Protein AF-A0AAV2BF15-F1 (afdb_monomer)

Secondary structure (DSSP, 8-state):
--GGGEEEEE-TT-HHHHHHHTTTPEEPTTT--EEEEHHHHHHHHHTT---SS-HHHHHHTEEEEE-PPPPPPPPHHHHHHHHHHHHHHHHHHHHHHHTTTSPP-S-----------------------

Organism: NCBI:txid280406

Mean predicted aligned error: 16.59 Å

pLDDT: mean 71.16, std 17.2, range [36.34, 97.69]

Foldseek 3Di:
DDLQQKWWFFDPPCPPVCVLCVVAWDQDPPPRTTTHRPVVVVVCLVVVVDPPDHPVVRRVRIDMDGRDDDDDDDDPVVVVVVVVVVVVVVVVVVCVVCVVVDDDDPPDPDDPPDPDDDDDDDDDDDDPD

Radius of gyration: 32.21 Å; Cα contacts (8 Å, |Δi|>4): 77; chains: 1; bounding box: 53×47×98 Å

Sequence (129 aa):
MGLDDIMLVPSENNSNLKESFKKHFAVDTKTKKEGLSIDNFLKLAKQERFKEGTIHEVLEKCELLFCSAPPPPRNPELEERISKLKAEQANAEYRSMTKSLLPPDKSISSLREDTSFDGPSLIYCSCCG

InterPro domains:
  IPR021013 ATPase, vacuolar ER assembly factor, Vma12 [PTHR31394] (11-107)

Structure (mmCIF, N/CA/C/O backbone):
data_AF-A0AAV2BF15-F1
#
_entry.id   AF-A0AAV2BF15-F1
#
loop_
_atom_site.group_PDB
_atom_site.id
_atom_site.type_symbol
_atom_site.label_atom_id
_atom_site.label_alt_id
_atom_site.label_comp_id
_atom_site.label_asym_id
_atom_site.label_entity_id
_atom_site.label_seq_id
_atom_site.pdbx_PDB_ins_code
_atom_site.Cartn_x
_atom_site.Cartn_y
_atom_site.Cartn_z
_atom_site.occupancy
_atom_site.B_iso_or_equiv
_atom_site.auth_seq_id
_atom_site.auth_comp_id
_atom_site.auth_asym_id
_atom_site.auth_atom_id
_atom_site.pdbx_PDB_model_num
ATOM 1 N N . MET A 1 1 ? -18.343 -1.765 0.150 1.00 53.44 1 MET A N 1
ATOM 2 C CA . MET A 1 1 ? -17.543 -0.978 1.104 1.00 53.44 1 MET A CA 1
ATOM 3 C C . MET A 1 1 ? -17.863 -1.543 2.466 1.00 53.44 1 MET A C 1
ATOM 5 O O . MET A 1 1 ? -18.988 -1.360 2.925 1.00 53.44 1 MET A O 1
ATOM 9 N N . GLY A 1 2 ? -16.974 -2.375 2.998 1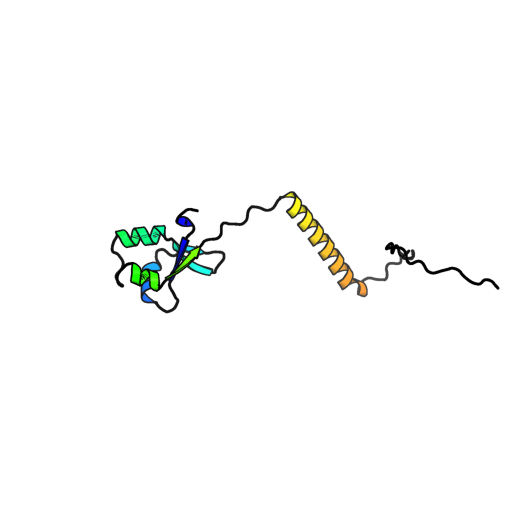.00 63.66 2 GLY A N 1
ATOM 10 C CA . GLY A 1 2 ? -17.124 -2.908 4.348 1.00 63.66 2 GLY A CA 1
ATOM 11 C C . GLY A 1 2 ? -16.475 -1.966 5.365 1.00 63.66 2 GLY A C 1
ATOM 12 O O . GLY A 1 2 ? -15.857 -0.967 4.997 1.00 63.66 2 GLY A O 1
ATOM 13 N N . LEU A 1 3 ? -16.675 -2.235 6.656 1.00 65.50 3 LEU A N 1
ATOM 14 C CA . LEU A 1 3 ? -16.077 -1.449 7.748 1.00 65.50 3 LEU A CA 1
ATOM 15 C C . LEU A 1 3 ? -14.569 -1.718 7.912 1.00 65.50 3 LEU A C 1
ATOM 17 O O . LEU A 1 3 ? -13.873 -0.956 8.583 1.00 65.50 3 LEU A O 1
ATOM 21 N N . ASP A 1 4 ? -14.069 -2.765 7.259 1.00 67.88 4 ASP A N 1
ATOM 22 C CA . ASP A 1 4 ? -12.665 -3.156 7.158 1.00 67.88 4 ASP A CA 1
ATOM 23 C C . ASP A 1 4 ? -11.813 -2.128 6.404 1.00 67.88 4 ASP A C 1
ATOM 25 O O . ASP A 1 4 ? -10.622 -1.992 6.685 1.00 67.88 4 ASP A O 1
ATOM 29 N N . ASP A 1 5 ? -12.437 -1.340 5.529 1.00 70.44 5 ASP A N 1
ATOM 30 C CA . ASP A 1 5 ? -11.770 -0.290 4.762 1.00 70.44 5 ASP A CA 1
ATOM 31 C C . ASP A 1 5 ? -11.534 0.994 5.572 1.00 70.44 5 ASP A C 1
ATOM 33 O O . ASP A 1 5 ? -11.004 1.960 5.031 1.00 70.44 5 ASP A O 1
ATOM 37 N N . ILE A 1 6 ? -11.940 1.067 6.843 1.00 81.50 6 ILE A N 1
ATOM 38 C CA . ILE A 1 6 ? -11.851 2.302 7.628 1.00 81.50 6 ILE A CA 1
ATOM 39 C C . ILE A 1 6 ? -10.880 2.131 8.795 1.00 81.50 6 ILE A C 1
ATOM 41 O O . ILE A 1 6 ? -10.993 1.211 9.611 1.00 81.50 6 ILE A O 1
ATOM 45 N N . MET A 1 7 ? -9.938 3.063 8.903 1.00 80.94 7 MET A N 1
ATOM 46 C CA . MET A 1 7 ? -8.934 3.121 9.958 1.00 80.94 7 MET A CA 1
ATOM 47 C C . MET A 1 7 ? -9.046 4.408 10.768 1.00 80.94 7 MET A C 1
ATOM 49 O O . MET A 1 7 ? -9.256 5.486 10.220 1.00 80.94 7 MET A O 1
ATOM 53 N N . LEU A 1 8 ? -8.828 4.295 12.075 1.00 82.56 8 LEU A N 1
ATOM 54 C CA . LEU A 1 8 ? -8.577 5.413 12.971 1.00 82.56 8 LEU A CA 1
ATOM 55 C C . LEU A 1 8 ? -7.072 5.611 13.127 1.00 82.56 8 LEU A C 1
ATOM 57 O O . LEU A 1 8 ? -6.360 4.688 13.526 1.00 82.56 8 LEU A O 1
ATOM 61 N N . VAL A 1 9 ? -6.599 6.827 12.893 1.00 81.50 9 VAL A N 1
ATOM 62 C CA . VAL A 1 9 ? -5.222 7.235 13.170 1.00 81.50 9 VAL A CA 1
ATOM 63 C C . VAL A 1 9 ? -5.233 8.234 14.324 1.00 81.50 9 VAL A C 1
ATOM 65 O O . VAL A 1 9 ? -5.783 9.324 14.171 1.00 81.50 9 VAL A O 1
ATOM 68 N N . PRO A 1 10 ? -4.648 7.914 15.489 1.00 74.38 10 PRO A N 1
ATOM 69 C CA . PRO A 1 10 ? -4.571 8.877 16.577 1.00 74.38 10 PRO A CA 1
ATOM 70 C C . PRO A 1 10 ? -3.581 9.995 16.251 1.00 74.38 10 PRO A C 1
ATOM 72 O O . PRO A 1 10 ? -2.469 9.747 15.773 1.00 74.38 10 PRO A O 1
ATOM 75 N N . SER A 1 11 ? -3.977 11.227 16.571 1.00 69.00 11 SER A N 1
ATOM 76 C CA . SER A 1 11 ? -3.127 12.408 16.418 1.00 69.00 11 SER A CA 1
ATOM 77 C C . SER A 1 11 ? -1.827 12.281 17.228 1.00 69.00 11 SER A C 1
ATOM 79 O O . SER A 1 11 ? -1.788 11.667 18.300 1.00 69.00 11 SER A O 1
ATOM 81 N N . GLU A 1 12 ? -0.739 12.872 16.725 1.00 63.91 12 GLU A N 1
ATOM 82 C CA . GLU A 1 12 ? 0.611 12.726 17.285 1.00 63.91 12 GLU A CA 1
ATOM 83 C C . GLU A 1 12 ? 0.760 13.228 18.726 1.00 63.91 12 GLU A C 1
ATOM 85 O O . GLU A 1 12 ? 1.652 12.772 19.439 1.00 63.91 12 GLU A O 1
ATOM 90 N N . ASN A 1 13 ? -0.171 14.064 19.184 1.00 56.81 13 ASN A N 1
ATOM 91 C CA . ASN A 1 13 ? -0.111 14.738 20.478 1.00 56.81 13 ASN A CA 1
ATOM 92 C C . ASN A 1 13 ? -0.664 13.918 21.663 1.00 56.81 13 ASN A C 1
ATOM 94 O O . ASN A 1 13 ? -0.575 14.374 22.799 1.00 56.81 13 ASN A O 1
ATOM 98 N N . ASN A 1 14 ? -1.212 12.714 21.442 1.00 59.91 14 ASN A N 1
ATOM 99 C CA . ASN A 1 14 ? -1.795 11.877 22.504 1.00 59.91 14 ASN A CA 1
ATOM 100 C C . ASN A 1 14 ? -0.989 10.580 22.710 1.00 59.91 14 ASN A C 1
ATOM 102 O O . ASN A 1 14 ? -1.363 9.502 22.241 1.00 59.91 14 ASN A O 1
ATOM 106 N N . SER A 1 15 ? 0.138 10.684 23.419 1.00 58.19 15 SER A N 1
ATOM 107 C CA . SER A 1 15 ? 1.065 9.572 23.702 1.00 58.19 15 SER A CA 1
ATOM 108 C C . SER A 1 15 ? 0.414 8.386 24.431 1.00 58.19 15 SER A C 1
ATOM 110 O O . SER A 1 15 ? 0.747 7.235 24.154 1.00 58.19 15 SER A O 1
ATOM 112 N N . ASN A 1 16 ? -0.561 8.651 25.298 1.00 60.56 16 ASN A N 1
ATOM 113 C CA . ASN A 1 16 ? -1.196 7.654 26.164 1.00 60.56 16 ASN A CA 1
ATOM 114 C C . ASN A 1 16 ? -2.225 6.768 25.414 1.00 60.56 16 ASN A C 1
ATOM 116 O O . ASN A 1 16 ? -2.242 5.539 25.553 1.00 60.56 16 ASN A O 1
ATOM 120 N N . LEU A 1 17 ? -2.993 7.360 24.486 1.00 61.41 17 LEU A N 1
ATOM 121 C CA . LEU A 1 17 ? -3.830 6.620 23.527 1.00 61.41 17 LEU A CA 1
ATOM 122 C C . LEU A 1 17 ? -2.974 5.740 22.613 1.00 61.41 17 LEU A C 1
ATOM 124 O 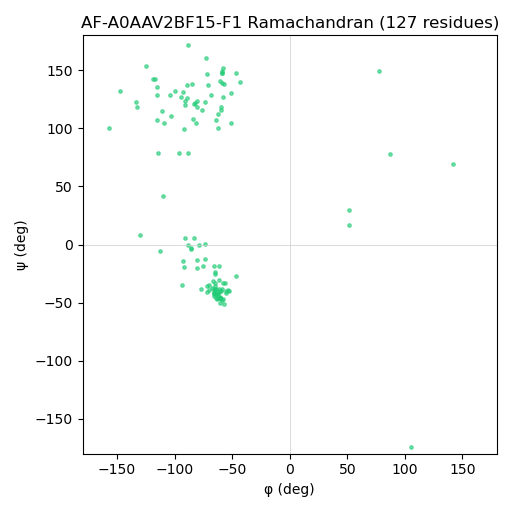O . LEU A 1 17 ? -3.270 4.555 22.453 1.00 61.41 17 LEU A O 1
ATOM 128 N N . LYS A 1 18 ? -1.872 6.276 22.064 1.00 62.09 18 LYS A N 1
ATOM 129 C CA . LYS A 1 18 ? -0.942 5.491 21.234 1.00 62.09 18 LYS A CA 1
ATOM 130 C C . LYS A 1 18 ? -0.433 4.254 21.975 1.00 62.09 18 LYS A C 1
ATOM 132 O O . LYS A 1 18 ? -0.400 3.174 21.395 1.00 62.09 18 LYS A O 1
ATOM 137 N N . GLU A 1 19 ? -0.093 4.372 23.256 1.00 63.00 19 GLU A N 1
ATOM 138 C CA . GLU A 1 19 ? 0.348 3.236 24.076 1.00 63.00 19 GLU A CA 1
ATOM 139 C C . GLU A 1 19 ? -0.735 2.181 24.303 1.00 63.00 19 GLU A C 1
ATOM 141 O O . GLU A 1 19 ? -0.447 0.984 24.228 1.00 63.00 19 GLU A O 1
ATOM 146 N N . SER A 1 20 ? -1.981 2.605 24.506 1.00 57.59 20 SER A N 1
ATOM 147 C CA . SER A 1 20 ? -3.118 1.688 24.647 1.00 57.59 20 SER A CA 1
ATOM 148 C C . SER A 1 20 ? -3.414 0.927 23.349 1.00 57.59 20 SER A C 1
ATOM 150 O O . SER A 1 20 ? -3.818 -0.237 23.384 1.00 57.59 20 SER A O 1
ATOM 152 N N . PHE A 1 21 ? -3.146 1.549 22.200 1.00 63.81 21 PHE A N 1
ATOM 153 C CA . PHE A 1 21 ? -3.375 0.967 20.879 1.00 63.81 21 PHE A CA 1
ATOM 154 C C . PHE A 1 21 ? -2.172 0.225 20.279 1.00 63.81 21 PHE A C 1
ATOM 156 O O . PHE A 1 21 ? -2.374 -0.563 19.355 1.00 63.81 21 PHE A O 1
ATOM 163 N N . LYS A 1 22 ? -0.949 0.381 20.822 1.00 61.47 22 LYS A N 1
ATOM 164 C CA . LYS A 1 22 ? 0.302 -0.269 20.347 1.00 61.47 22 LYS A CA 1
ATOM 165 C C . LYS A 1 22 ? 0.173 -1.770 20.069 1.00 61.47 22 LYS A C 1
ATOM 167 O O . LYS A 1 22 ? 0.898 -2.299 19.238 1.00 61.47 22 LYS A O 1
ATOM 172 N N . LYS A 1 23 ? -0.745 -2.466 20.745 1.00 61.66 23 LYS A N 1
ATOM 173 C CA . LYS A 1 23 ? -0.957 -3.915 20.591 1.00 61.66 23 LYS A CA 1
ATOM 174 C C . LYS A 1 23 ? -1.805 -4.311 19.373 1.00 61.66 23 LYS A C 1
ATOM 176 O O . LYS A 1 23 ? -1.831 -5.491 19.040 1.00 61.66 23 LYS A O 1
ATOM 181 N N . HIS A 1 24 ? -2.499 -3.368 18.732 1.00 57.03 24 HIS A N 1
ATOM 182 C CA . HIS A 1 24 ? -3.474 -3.641 17.665 1.00 57.03 24 HIS A CA 1
ATOM 183 C C . HIS A 1 24 ? -3.279 -2.798 16.396 1.00 57.03 24 HIS A C 1
ATOM 185 O O . HIS A 1 24 ? -4.128 -2.845 15.505 1.00 57.03 24 HIS A O 1
ATOM 191 N N . PHE A 1 25 ? -2.183 -2.043 16.298 1.00 60.97 25 PHE A N 1
ATOM 192 C CA . PHE A 1 25 ? -1.873 -1.276 15.098 1.00 60.97 25 PHE A CA 1
ATOM 193 C C . PHE A 1 25 ? -1.518 -2.186 13.925 1.00 60.97 25 PHE A C 1
ATOM 195 O O . PHE A 1 25 ? -0.645 -3.048 14.032 1.00 60.97 25 PHE A O 1
ATOM 202 N N . ALA A 1 26 ? -2.179 -1.952 12.795 1.00 56.22 26 ALA A N 1
ATOM 203 C CA . ALA A 1 26 ? -1.727 -2.429 11.501 1.00 56.22 26 ALA A CA 1
ATOM 204 C C . ALA A 1 26 ? -1.026 -1.260 10.798 1.00 56.22 26 ALA A C 1
ATOM 206 O O . ALA A 1 26 ? -1.526 -0.134 10.784 1.00 56.22 26 ALA A O 1
ATOM 207 N N . VAL A 1 27 ? 0.164 -1.516 10.259 1.00 55.34 27 VAL A N 1
ATOM 208 C CA . VAL A 1 27 ? 0.899 -0.520 9.477 1.00 55.34 27 VAL A CA 1
ATOM 209 C C . VAL A 1 27 ? 0.353 -0.542 8.064 1.00 55.34 27 VAL A C 1
ATOM 211 O O . VAL A 1 27 ? 0.399 -1.572 7.390 1.00 55.34 27 VAL A O 1
ATOM 214 N N . ASP A 1 28 ? -0.132 0.604 7.609 1.00 54.50 28 ASP A N 1
ATOM 215 C CA . ASP A 1 28 ? -0.637 0.724 6.258 1.00 54.50 28 ASP A CA 1
ATOM 216 C C . ASP A 1 28 ? 0.519 0.981 5.282 1.00 54.50 28 ASP A C 1
ATOM 218 O O . ASP A 1 28 ? 1.285 1.946 5.398 1.00 54.50 28 ASP A O 1
ATOM 222 N N . THR A 1 29 ? 0.668 0.080 4.313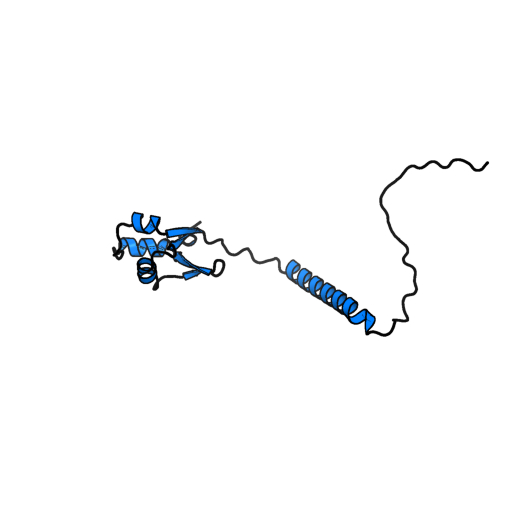 1.00 52.75 29 THR A N 1
ATOM 223 C CA . THR A 1 29 ? 1.826 0.037 3.401 1.00 52.75 29 THR A CA 1
ATOM 224 C C . THR A 1 29 ? 1.908 1.249 2.469 1.00 52.75 29 THR A C 1
ATOM 226 O O . THR A 1 29 ? 2.981 1.544 1.942 1.00 52.75 29 THR A O 1
ATOM 229 N N . LYS A 1 30 ? 0.798 1.980 2.288 1.00 55.84 30 LYS A N 1
ATOM 230 C CA . LYS A 1 30 ? 0.706 3.139 1.388 1.00 55.84 30 LYS A CA 1
ATOM 231 C C . LYS A 1 30 ? 0.967 4.482 2.07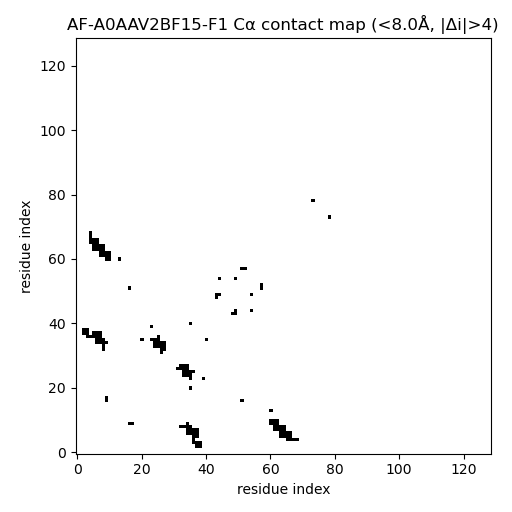6 1.00 55.84 30 LYS A C 1
ATOM 233 O O . LYS A 1 30 ? 1.533 5.369 1.446 1.00 55.84 30 LYS A O 1
ATOM 238 N N . THR A 1 31 ? 0.572 4.653 3.341 1.00 55.16 31 THR A N 1
ATOM 239 C CA . THR A 1 31 ? 0.605 5.965 4.023 1.00 55.16 31 THR A CA 1
ATOM 240 C C . THR A 1 31 ? 1.622 6.066 5.161 1.00 55.16 31 THR A C 1
ATOM 242 O O . THR A 1 31 ? 1.806 7.163 5.682 1.00 55.16 31 THR A O 1
ATOM 245 N N . LYS A 1 32 ? 2.318 4.977 5.539 1.00 58.56 32 LYS A N 1
ATOM 246 C CA . LYS A 1 32 ? 3.240 4.932 6.702 1.00 58.56 32 LYS A CA 1
ATOM 247 C C . LYS A 1 32 ? 2.613 5.453 8.009 1.00 58.56 32 LYS A C 1
ATOM 249 O O . LYS A 1 32 ? 3.335 5.773 8.949 1.00 58.56 32 LYS A O 1
ATOM 254 N N . LYS A 1 33 ? 1.285 5.557 8.081 1.00 60.97 33 LYS A N 1
ATOM 255 C CA . LYS A 1 33 ? 0.568 5.924 9.298 1.00 60.97 33 LYS A CA 1
ATOM 256 C C . LYS A 1 33 ? 0.187 4.636 10.018 1.00 60.97 33 LYS A C 1
ATOM 258 O O . LYS A 1 33 ? -0.330 3.701 9.408 1.00 60.97 33 LYS A O 1
ATOM 263 N N . GLU A 1 34 ? 0.474 4.582 11.311 1.00 66.44 34 GLU A N 1
ATOM 264 C CA . GLU A 1 34 ? -0.013 3.514 12.178 1.00 66.44 34 GLU A CA 1
ATOM 265 C C . GLU A 1 34 ? -1.497 3.801 12.457 1.00 66.44 34 GLU A C 1
ATOM 267 O O . GLU A 1 34 ? -1.827 4.843 13.029 1.00 66.44 34 GLU A O 1
ATOM 272 N N . GLY A 1 35 ? -2.392 2.915 12.000 1.00 70.62 35 GLY A N 1
ATOM 273 C CA . GLY A 1 35 ? -3.843 3.014 12.202 1.00 70.62 35 GLY A CA 1
ATOM 274 C C . GLY A 1 35 ? -4.473 1.771 12.853 1.00 70.62 35 GLY A C 1
ATOM 275 O O . GLY A 1 35 ? -3.963 0.653 12.746 1.00 70.62 35 GLY A O 1
ATOM 276 N N . LEU A 1 36 ? -5.600 1.960 13.539 1.00 77.88 36 LEU A N 1
ATOM 277 C CA . LEU A 1 36 ? -6.445 0.892 14.079 1.00 77.88 36 LEU A CA 1
ATOM 278 C C . LEU A 1 36 ? -7.696 0.738 13.205 1.00 77.88 36 LEU A C 1
ATOM 280 O O . LEU A 1 36 ? -8.411 1.710 12.990 1.00 77.88 36 LEU A O 1
ATOM 284 N N . SER A 1 37 ? -8.014 -0.475 12.748 1.00 81.75 37 SER A N 1
ATOM 285 C CA . SER A 1 37 ? -9.277 -0.734 12.032 1.00 81.75 37 SER A CA 1
ATOM 286 C C . SER A 1 37 ? -10.504 -0.429 12.907 1.00 81.75 37 SER A C 1
ATOM 288 O O . SER A 1 37 ? -10.517 -0.771 14.097 1.00 81.75 37 SER A O 1
ATOM 290 N N . ILE A 1 38 ? -11.553 0.157 12.311 1.00 83.94 38 ILE A N 1
ATOM 291 C CA . ILE A 1 38 ? -12.826 0.447 12.993 1.00 83.94 38 ILE A CA 1
ATOM 292 C C . ILE A 1 38 ? -13.401 -0.798 13.677 1.00 83.94 38 ILE A C 1
ATOM 294 O O . ILE A 1 38 ? -13.877 -0.709 14.808 1.00 83.94 38 ILE A O 1
ATOM 298 N N . ASP A 1 39 ? -13.317 -1.974 13.059 1.00 83.00 39 ASP A N 1
ATOM 299 C CA . ASP A 1 39 ? -13.869 -3.198 13.649 1.00 83.00 39 ASP A CA 1
ATOM 300 C C . ASP A 1 39 ? -13.167 -3.583 14.954 1.00 83.00 39 ASP A C 1
ATOM 302 O O . ASP A 1 39 ? -13.800 -4.018 15.923 1.00 83.00 39 ASP A O 1
ATOM 306 N N . ASN A 1 40 ? -11.848 -3.394 15.006 1.00 80.94 40 ASN A N 1
ATOM 307 C CA . ASN A 1 40 ? -11.071 -3.630 16.217 1.00 80.94 40 ASN A CA 1
ATOM 308 C C . ASN A 1 40 ? -11.382 -2.570 17.276 1.00 80.94 40 ASN A C 1
ATOM 310 O O . ASN A 1 40 ? -11.537 -2.910 18.449 1.00 80.94 40 ASN A O 1
ATOM 314 N N . PHE A 1 41 ? -11.556 -1.313 16.865 1.00 82.94 41 PHE A N 1
ATOM 315 C CA . PHE A 1 41 ? -11.993 -0.242 17.756 1.00 82.94 41 PHE A CA 1
ATOM 316 C C . PHE A 1 41 ? -13.355 -0.546 18.398 1.00 82.94 41 PHE A C 1
ATOM 318 O O . PHE A 1 41 ? -13.491 -0.479 19.619 1.00 82.94 41 PHE A O 1
ATOM 325 N N . LEU A 1 42 ? -14.347 -0.972 17.611 1.00 84.38 42 LEU A N 1
ATOM 326 C CA . LEU A 1 42 ? -15.682 -1.315 18.108 1.00 84.38 42 LEU A CA 1
ATOM 327 C C . LEU A 1 42 ? -15.664 -2.527 19.051 1.00 84.38 42 LEU A C 1
ATOM 329 O O . LEU A 1 42 ? -16.409 -2.556 20.033 1.00 84.38 42 LEU A O 1
ATOM 333 N N . LYS A 1 43 ? -14.804 -3.522 18.799 1.00 83.94 43 LYS A N 1
ATOM 3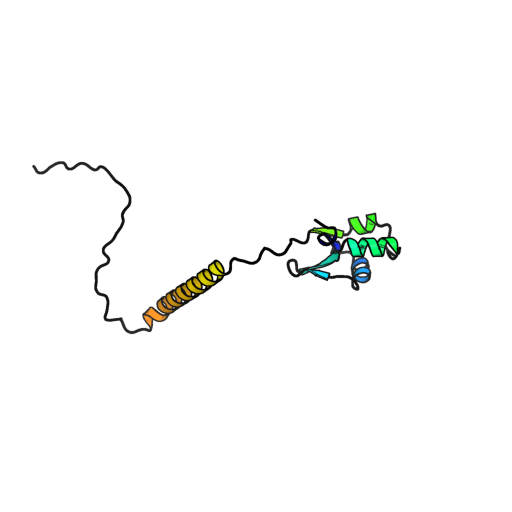34 C CA . LYS A 1 43 ? -14.602 -4.653 19.723 1.00 83.94 43 LYS A CA 1
ATOM 335 C C . LYS A 1 43 ? -14.030 -4.191 21.063 1.00 83.94 43 LYS A C 1
ATOM 337 O O . LYS A 1 43 ? -14.507 -4.640 22.101 1.00 83.94 43 LYS A O 1
ATOM 342 N N . LEU A 1 44 ? -13.056 -3.280 21.048 1.00 79.69 44 LEU A N 1
ATOM 343 C CA . LEU A 1 44 ? -12.471 -2.710 22.265 1.00 79.69 44 LEU A CA 1
ATOM 344 C C . LEU A 1 44 ? -13.469 -1.826 23.026 1.00 79.69 44 LEU A C 1
ATOM 346 O O . LEU A 1 44 ? -13.519 -1.891 24.254 1.00 79.69 44 LEU A O 1
ATOM 350 N N . ALA A 1 45 ? -14.308 -1.076 22.306 1.00 81.12 45 ALA A N 1
ATOM 351 C CA . ALA A 1 45 ? -15.372 -0.251 22.881 1.00 81.12 45 ALA A CA 1
ATOM 352 C C . ALA A 1 45 ? -16.388 -1.082 23.660 1.00 81.12 45 ALA A C 1
ATOM 354 O O . ALA A 1 45 ? -16.726 -0.748 24.791 1.00 81.12 45 ALA A O 1
ATOM 355 N N . LYS A 1 46 ? -16.813 -2.213 23.089 1.00 80.75 46 LYS A N 1
ATOM 356 C CA . LYS A 1 46 ? -17.724 -3.157 23.752 1.00 80.75 46 LYS A CA 1
ATOM 357 C C . LYS A 1 46 ? -17.121 -3.813 24.995 1.00 80.75 46 LYS A C 1
ATOM 359 O O . LYS A 1 46 ? -17.863 -4.285 25.844 1.00 80.75 46 LYS A O 1
ATOM 364 N N . GLN A 1 47 ? -15.795 -3.880 25.081 1.00 79.44 47 GLN A N 1
ATOM 365 C CA . GLN A 1 47 ? -15.073 -4.459 26.214 1.00 79.44 47 GLN A CA 1
ATOM 366 C C . GLN A 1 47 ? -14.722 -3.422 27.298 1.00 79.44 47 GLN A C 1
ATOM 368 O O . GLN A 1 47 ? -13.984 -3.764 28.219 1.00 79.44 47 GLN A O 1
ATOM 373 N N . GLU A 1 48 ? -15.187 -2.169 27.171 1.00 66.56 48 GLU A N 1
ATOM 374 C CA . GLU A 1 48 ? -14.944 -1.060 28.114 1.00 66.56 48 GLU A CA 1
ATOM 375 C C . GLU A 1 48 ? -13.459 -0.835 28.457 1.00 66.56 48 GLU A C 1
ATOM 377 O O . GLU A 1 48 ? -13.101 -0.368 29.535 1.00 66.56 48 GLU A O 1
ATOM 382 N N . ARG A 1 49 ? -12.540 -1.155 27.536 1.00 64.25 49 ARG A N 1
ATOM 383 C CA . ARG A 1 49 ? -11.094 -1.046 27.816 1.00 64.25 49 ARG A CA 1
ATOM 384 C C . ARG A 1 4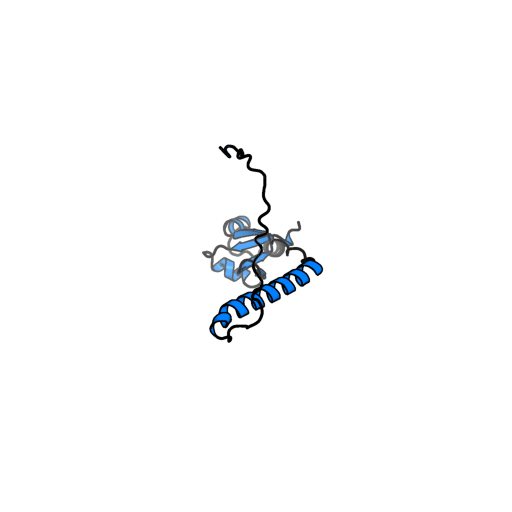9 ? -10.531 0.361 27.633 1.00 64.25 49 ARG A C 1
ATOM 386 O O . ARG A 1 49 ? -9.318 0.545 27.745 1.00 64.25 49 ARG A O 1
ATOM 393 N N . PHE A 1 50 ? -11.380 1.346 27.357 1.00 66.06 50 PHE A N 1
ATOM 394 C CA . PHE A 1 50 ? -10.962 2.734 27.232 1.00 66.06 50 PHE A CA 1
ATOM 395 C C . PHE A 1 50 ? -10.832 3.361 28.615 1.00 66.06 50 PHE A C 1
ATOM 397 O O . PHE A 1 50 ? -11.814 3.670 29.277 1.00 66.06 50 PHE A O 1
ATOM 404 N N . LYS A 1 51 ? -9.583 3.535 29.053 1.00 64.94 51 LYS A N 1
ATOM 405 C CA . LYS A 1 51 ? -9.260 4.230 30.304 1.00 64.94 51 LYS A CA 1
ATOM 406 C C . LYS A 1 51 ? -9.410 5.752 30.197 1.00 64.94 51 LYS A C 1
ATOM 408 O O . LYS A 1 51 ? -9.488 6.413 31.223 1.00 64.94 51 LYS A O 1
ATOM 413 N N . GLU A 1 52 ? -9.421 6.299 28.979 1.00 63.47 52 GLU A N 1
ATOM 414 C CA . GLU A 1 52 ? -9.267 7.739 28.710 1.00 63.47 52 GLU A CA 1
ATOM 415 C C . GLU A 1 52 ? -10.539 8.436 28.209 1.00 63.47 52 GLU A C 1
ATOM 417 O O . GLU A 1 52 ? -10.477 9.280 27.317 1.00 63.47 52 GLU A O 1
ATOM 422 N N . GLY A 1 53 ? -11.686 8.107 28.801 1.00 68.81 53 GLY A N 1
ATOM 423 C CA . GLY A 1 53 ? -12.937 8.823 28.552 1.00 68.81 53 GLY A CA 1
ATOM 424 C C . GLY A 1 53 ? -13.924 8.064 27.675 1.00 68.81 53 GLY A C 1
ATOM 425 O O . GLY A 1 53 ? -13.756 6.883 27.356 1.00 68.81 53 GLY A O 1
ATOM 426 N N . THR A 1 54 ? -15.019 8.738 27.343 1.00 78.94 54 THR A N 1
ATOM 427 C CA . THR A 1 54 ? -16.105 8.150 26.556 1.00 78.94 54 THR A CA 1
ATOM 428 C C . THR A 1 54 ? -15.710 7.969 25.083 1.00 78.94 54 THR A C 1
ATOM 430 O O . THR A 1 54 ? -14.779 8.593 24.579 1.00 78.94 54 THR A O 1
ATOM 433 N N . ILE A 1 55 ? -16.426 7.104 24.351 1.00 81.69 55 ILE A N 1
ATOM 434 C CA . ILE A 1 55 ? -16.086 6.735 22.960 1.00 81.69 55 ILE A CA 1
ATOM 435 C C . ILE A 1 55 ? -15.930 7.965 22.051 1.00 81.69 55 ILE A C 1
ATOM 437 O O . ILE A 1 55 ? -15.039 7.993 21.204 1.00 81.69 55 ILE A O 1
ATOM 441 N N . HIS A 1 56 ? -16.777 8.982 22.219 1.00 82.38 56 HIS A N 1
ATOM 442 C CA . HIS A 1 56 ? -16.748 10.166 21.362 1.00 82.38 56 HIS A CA 1
ATOM 443 C C . HIS A 1 56 ? -15.507 11.040 21.600 1.00 82.38 56 HIS A C 1
ATOM 445 O O . HIS A 1 56 ? -14.951 11.547 20.632 1.00 82.38 56 HIS A O 1
ATOM 451 N N . GLU A 1 57 ? -15.011 11.139 22.837 1.00 81.81 57 GLU A N 1
ATOM 452 C CA . GLU A 1 57 ? -13.764 11.855 23.158 1.00 81.81 57 GLU A CA 1
ATOM 453 C C . GLU A 1 57 ? -12.542 11.188 22.512 1.00 81.81 57 GLU A C 1
ATOM 455 O O . GLU A 1 57 ? -11.579 11.849 22.123 1.00 81.81 57 GLU A O 1
ATOM 460 N N . VAL A 1 58 ? -12.572 9.858 22.388 1.00 80.69 58 VAL A N 1
ATOM 461 C CA . VAL A 1 58 ? -11.521 9.103 21.697 1.00 80.69 58 VAL A CA 1
ATOM 462 C C . VAL A 1 58 ? -11.593 9.335 20.188 1.00 80.69 58 VAL A C 1
ATOM 464 O O . VAL A 1 58 ? -10.556 9.515 19.551 1.00 80.69 58 VAL A O 1
ATOM 467 N N . LEU A 1 59 ? -12.803 9.365 19.621 1.00 83.31 59 LEU A N 1
ATOM 468 C CA . LEU A 1 59 ? -13.016 9.628 18.196 1.00 83.31 59 LEU A CA 1
ATOM 469 C C . LEU A 1 59 ? -12.610 11.047 17.796 1.00 83.31 59 LEU A C 1
ATOM 471 O O . LEU A 1 59 ? -12.013 11.213 16.742 1.00 83.31 59 LEU A O 1
ATOM 475 N N . GLU A 1 60 ? -12.863 12.048 18.638 1.00 83.25 60 GLU A N 1
ATOM 476 C CA . GLU A 1 60 ? -12.460 13.438 18.382 1.00 83.25 60 GLU A CA 1
ATOM 477 C C . GLU A 1 60 ? -10.934 13.594 18.256 1.00 83.25 60 GLU A C 1
ATOM 479 O O . GLU A 1 60 ? -10.436 14.425 17.499 1.00 83.25 60 GLU A O 1
ATOM 484 N N . LYS A 1 61 ? -10.173 12.750 18.961 1.00 82.38 61 LYS A N 1
ATOM 485 C CA . LYS A 1 61 ? -8.701 12.748 18.947 1.00 82.38 61 LYS A CA 1
ATOM 486 C C . LYS A 1 61 ? -8.098 11.915 17.806 1.00 82.38 61 LYS A C 1
ATOM 488 O O . LYS A 1 61 ? -6.867 11.860 17.684 1.00 82.38 61 LYS A O 1
ATOM 493 N N . CYS A 1 62 ? -8.929 11.246 17.006 1.00 81.44 62 CYS A N 1
ATOM 494 C CA . CYS A 1 62 ? -8.508 10.359 15.926 1.00 81.44 62 CYS A CA 1
ATOM 495 C C . CYS A 1 62 ? -8.977 10.871 14.557 1.00 81.44 62 CYS A C 1
ATOM 497 O O . CYS A 1 62 ? -10.095 11.344 14.394 1.00 81.44 62 CYS A O 1
ATOM 499 N N . GLU A 1 63 ? -8.136 10.706 13.541 1.00 84.94 63 GLU A N 1
ATOM 500 C CA . GLU A 1 63 ? -8.498 10.927 12.142 1.00 84.94 63 GLU A CA 1
ATOM 501 C C . GLU A 1 63 ? -9.042 9.635 11.526 1.00 84.94 63 GLU A C 1
ATOM 503 O O . GLU A 1 63 ? -8.469 8.561 11.715 1.00 84.94 63 GLU A O 1
ATOM 508 N N . LEU A 1 64 ? -10.125 9.739 10.752 1.00 82.69 64 LEU A N 1
ATOM 509 C CA . LEU A 1 64 ? -10.672 8.625 9.980 1.00 82.69 64 LEU A CA 1
ATOM 510 C C . LEU A 1 64 ? -10.054 8.604 8.582 1.00 82.69 64 LEU A C 1
ATOM 512 O O . LEU A 1 64 ? -10.209 9.550 7.810 1.00 82.69 64 LEU A O 1
ATOM 516 N N . LEU A 1 65 ? -9.379 7.508 8.250 1.00 80.56 65 LEU A N 1
ATOM 517 C CA . LEU A 1 65 ? -8.804 7.261 6.934 1.00 80.56 65 LEU A CA 1
ATOM 518 C C . LEU A 1 65 ? -9.487 6.068 6.280 1.00 80.56 65 LEU A C 1
ATOM 520 O O . LEU A 1 65 ? -9.674 5.026 6.904 1.00 80.56 65 LEU A O 1
ATOM 524 N N . PHE A 1 66 ? -9.809 6.213 5.000 1.00 79.69 66 PHE A N 1
ATOM 525 C CA . PHE A 1 66 ? -10.277 5.106 4.178 1.00 79.69 66 PHE A CA 1
ATOM 526 C C . PHE A 1 66 ? -9.087 4.431 3.490 1.00 79.69 66 PHE A C 1
ATOM 528 O O . PHE A 1 66 ? -8.334 5.074 2.753 1.00 79.69 66 PHE A O 1
ATOM 535 N N . CYS A 1 67 ? -8.935 3.127 3.705 1.00 71.69 67 CYS A N 1
ATOM 536 C CA . CYS A 1 67 ? -8.048 2.260 2.951 1.00 71.69 67 CYS A CA 1
ATOM 537 C C . CYS A 1 67 ? -8.505 2.242 1.494 1.00 71.69 67 CYS A C 1
ATOM 539 O O . CYS A 1 67 ? -9.560 1.718 1.144 1.00 71.69 67 CYS A O 1
ATOM 541 N N . SER A 1 68 ? -7.694 2.816 0.611 1.00 69.50 68 SER A N 1
ATOM 542 C CA . SER A 1 68 ? -7.924 2.661 -0.819 1.00 69.50 68 SER A CA 1
ATOM 543 C C . SER A 1 68 ? -7.537 1.240 -1.225 1.00 69.50 68 SER A C 1
ATOM 545 O O . SER A 1 68 ? -6.379 0.838 -1.036 1.00 69.50 68 SER A O 1
ATOM 547 N N . ALA A 1 69 ? -8.489 0.505 -1.808 1.00 72.38 69 ALA A N 1
ATOM 548 C CA . ALA A 1 69 ? -8.263 -0.820 -2.375 1.00 72.38 69 ALA A CA 1
ATOM 549 C C . ALA A 1 69 ? -6.991 -0.846 -3.252 1.00 72.38 69 ALA A C 1
ATOM 551 O O . ALA A 1 69 ? -6.610 0.172 -3.850 1.00 72.38 69 ALA A O 1
ATOM 552 N N . PRO A 1 70 ? -6.260 -1.975 -3.317 1.00 75.19 70 PRO A N 1
ATOM 553 C CA . PRO A 1 70 ? -5.159 -2.092 -4.260 1.00 75.19 70 PRO A CA 1
ATOM 554 C C . PRO A 1 70 ? -5.685 -1.844 -5.683 1.00 75.19 70 PRO A C 1
ATOM 556 O O . PRO A 1 70 ? -6.779 -2.309 -6.017 1.00 75.19 70 PRO A O 1
ATOM 559 N N . PRO A 1 71 ? -4.945 -1.093 -6.517 1.00 78.75 71 PRO A N 1
ATOM 560 C CA . PRO A 1 71 ? -5.320 -0.955 -7.913 1.00 78.75 71 PRO A CA 1
ATOM 561 C C . PRO A 1 71 ? -5.363 -2.347 -8.564 1.00 78.75 71 PRO A C 1
ATOM 563 O O . PRO A 1 71 ? -4.608 -3.236 -8.153 1.00 78.75 71 PRO A O 1
ATOM 566 N N . PRO A 1 72 ? -6.236 -2.555 -9.563 1.00 84.88 72 PRO A N 1
ATOM 567 C CA . PRO A 1 72 ? -6.317 -3.836 -10.248 1.00 84.88 72 PRO A CA 1
ATOM 568 C C . PRO A 1 72 ? -4.963 -4.206 -10.875 1.00 84.88 72 PRO A C 1
ATOM 570 O O . PRO A 1 72 ? -4.185 -3.313 -11.236 1.00 84.88 72 PRO A O 1
ATOM 573 N N . PRO A 1 73 ? -4.673 -5.511 -11.031 1.00 86.81 73 PRO A N 1
ATOM 574 C CA . PRO A 1 73 ? -3.463 -5.950 -11.709 1.00 86.81 73 PRO A CA 1
ATOM 575 C C . PRO A 1 73 ? -3.444 -5.411 -13.144 1.00 86.81 73 PRO A C 1
ATOM 577 O O . PRO A 1 73 ? -4.466 -5.371 -13.832 1.00 86.81 73 PRO A O 1
ATOM 580 N N . ARG A 1 74 ? -2.268 -4.969 -13.591 1.00 84.06 74 ARG A N 1
ATOM 581 C CA . ARG A 1 74 ? -2.078 -4.415 -14.934 1.00 84.06 74 ARG A CA 1
ATOM 582 C C . ARG A 1 74 ? -2.159 -5.526 -15.984 1.00 84.06 74 ARG A C 1
ATOM 584 O O . ARG A 1 74 ? -1.762 -6.655 -15.714 1.00 84.06 74 ARG A O 1
ATOM 591 N N . ASN A 1 75 ? -2.677 -5.210 -17.174 1.00 93.81 75 ASN A N 1
ATOM 592 C CA . ASN A 1 75 ? -2.774 -6.176 -18.273 1.00 93.81 75 ASN A CA 1
ATOM 593 C C . ASN A 1 75 ? -1.369 -6.730 -18.619 1.00 93.81 75 ASN A C 1
ATOM 595 O O . ASN A 1 75 ? -0.479 -5.913 -18.884 1.00 93.81 75 ASN A O 1
ATOM 599 N N . PRO A 1 76 ? -1.167 -8.066 -18.645 1.00 92.44 76 PRO A N 1
ATOM 600 C CA . PRO A 1 76 ? 0.136 -8.680 -18.916 1.00 92.44 76 PRO A CA 1
ATOM 601 C C . PRO A 1 76 ? 0.761 -8.229 -20.242 1.00 92.44 76 PRO A C 1
ATOM 603 O O . PRO A 1 76 ? 1.947 -7.916 -20.279 1.00 92.44 76 PRO A O 1
ATOM 606 N N . GLU A 1 77 ? -0.038 -8.087 -21.303 1.00 92.62 77 GLU A N 1
ATOM 607 C CA . GLU A 1 77 ? 0.446 -7.643 -22.618 1.00 92.62 77 GLU A CA 1
ATOM 608 C C . GLU A 1 77 ? 1.053 -6.228 -22.554 1.00 92.62 77 GLU A C 1
ATOM 610 O O . GLU A 1 77 ? 2.073 -5.921 -23.177 1.00 92.62 77 GLU A O 1
ATOM 615 N N . LEU A 1 78 ? 0.444 -5.345 -21.757 1.00 92.25 78 LEU A N 1
ATOM 616 C CA . LEU A 1 78 ? 0.917 -3.972 -21.606 1.00 92.25 78 LEU A CA 1
ATOM 617 C C . LEU A 1 78 ? 2.216 -3.904 -20.799 1.00 92.25 78 LEU A C 1
ATOM 619 O O . LEU A 1 78 ? 3.073 -3.079 -21.111 1.00 92.25 78 LEU A O 1
ATOM 623 N N . GLU A 1 79 ? 2.387 -4.762 -19.793 1.00 93.31 79 GLU A N 1
ATOM 624 C CA . GLU A 1 79 ? 3.635 -4.843 -19.024 1.00 93.31 79 GLU A CA 1
ATOM 625 C C . GLU A 1 79 ? 4.802 -5.337 -19.888 1.00 93.31 79 GLU A C 1
ATOM 627 O O . GLU A 1 79 ? 5.885 -4.746 -19.857 1.00 93.31 79 GLU A O 1
ATOM 632 N N . GLU A 1 80 ? 4.574 -6.341 -20.738 1.00 94.44 80 GLU A N 1
ATOM 633 C CA . GLU A 1 80 ? 5.574 -6.819 -21.701 1.00 94.44 80 GLU A CA 1
ATOM 634 C C . GLU A 1 80 ? 5.993 -5.713 -22.675 1.00 94.44 80 GLU A C 1
ATOM 636 O O . GLU A 1 80 ? 7.187 -5.466 -22.886 1.00 94.44 80 GLU A O 1
ATOM 641 N N . ARG A 1 81 ? 5.018 -4.975 -23.220 1.00 96.12 81 ARG A N 1
ATOM 642 C CA . ARG A 1 81 ? 5.289 -3.850 -24.121 1.00 96.12 81 ARG A CA 1
ATOM 643 C C . ARG A 1 81 ? 6.087 -2.744 -23.435 1.00 96.12 81 ARG A C 1
ATOM 645 O O . ARG A 1 81 ? 7.017 -2.204 -24.030 1.00 96.12 81 ARG A O 1
ATOM 652 N N . ILE A 1 82 ? 5.752 -2.413 -22.190 1.00 95.81 82 ILE A N 1
ATOM 653 C CA . ILE A 1 82 ? 6.485 -1.413 -21.403 1.00 95.81 82 ILE A CA 1
ATOM 654 C C . ILE A 1 82 ? 7.914 -1.876 -21.135 1.00 95.81 82 ILE A C 1
ATOM 656 O O . ILE A 1 82 ? 8.839 -1.075 -21.254 1.00 95.81 82 ILE A O 1
ATOM 660 N N . SER A 1 83 ? 8.107 -3.151 -20.797 1.00 93.69 83 SER A N 1
ATOM 661 C CA . SER A 1 83 ? 9.435 -3.731 -20.587 1.00 93.69 83 SER A CA 1
ATOM 662 C C . SER A 1 83 ? 10.306 -3.586 -21.837 1.00 93.69 83 SER A C 1
ATOM 664 O O . SER A 1 83 ? 11.429 -3.081 -21.764 1.00 93.69 83 SER A O 1
ATOM 666 N N . LYS A 1 84 ? 9.745 -3.914 -23.009 1.00 96.56 84 LYS A N 1
ATOM 667 C CA . LYS A 1 84 ? 10.428 -3.752 -24.297 1.00 96.56 84 LYS A CA 1
ATOM 668 C C . LYS A 1 84 ? 10.799 -2.293 -24.573 1.00 96.56 84 LYS A C 1
ATOM 670 O O . LYS A 1 84 ? 11.957 -2.009 -24.865 1.00 96.56 84 LYS A O 1
ATOM 675 N N . LEU A 1 85 ? 9.847 -1.369 -24.428 1.00 96.88 85 LEU A N 1
ATOM 676 C CA . LEU A 1 85 ? 10.080 0.062 -24.660 1.00 96.88 85 LEU A CA 1
ATOM 677 C C . LEU A 1 85 ? 11.157 0.631 -23.723 1.00 96.88 85 LEU A C 1
ATOM 679 O O . LEU A 1 85 ? 12.015 1.392 -24.162 1.00 96.88 85 LEU A O 1
ATOM 683 N N . LYS A 1 86 ? 11.163 0.224 -22.447 1.00 96.88 86 LYS A N 1
ATOM 684 C CA . LYS A 1 86 ? 12.206 0.618 -21.487 1.00 96.88 86 LYS A CA 1
ATOM 685 C C . LYS A 1 86 ? 13.588 0.124 -21.910 1.00 96.88 86 LYS A C 1
ATOM 687 O O . LYS A 1 86 ? 14.555 0.872 -21.798 1.00 96.88 86 LYS A O 1
ATOM 692 N N . ALA A 1 87 ? 13.688 -1.109 -22.409 1.00 96.25 87 ALA A N 1
ATOM 693 C CA . ALA A 1 87 ? 14.948 -1.654 -22.905 1.00 96.25 87 ALA A CA 1
ATOM 694 C C . ALA A 1 87 ? 15.443 -0.909 -24.158 1.00 96.25 87 ALA A C 1
ATOM 696 O O . ALA A 1 87 ? 16.624 -0.584 -24.262 1.00 96.25 87 ALA A O 1
ATOM 697 N N . GLU A 1 88 ? 14.545 -0.597 -25.096 1.00 96.81 88 GLU A N 1
ATOM 698 C CA . GLU A 1 88 ? 14.863 0.194 -26.292 1.00 96.81 88 GLU A CA 1
ATOM 699 C C . GLU A 1 88 ? 15.369 1.593 -25.927 1.00 96.81 88 GLU A C 1
ATOM 701 O O . GLU A 1 88 ? 16.404 2.028 -26.438 1.00 96.81 88 GLU A O 1
ATOM 706 N N . GLN A 1 89 ? 14.687 2.262 -24.996 1.00 97.69 89 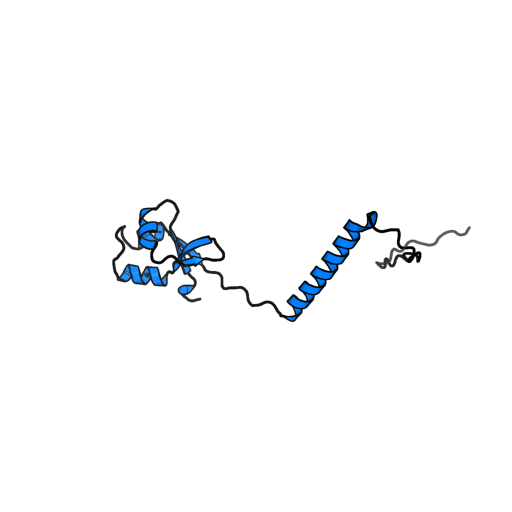GLN A N 1
ATOM 707 C CA . GLN A 1 89 ? 15.080 3.579 -24.515 1.00 97.69 89 GLN A CA 1
ATOM 708 C C . GLN A 1 89 ? 16.446 3.542 -23.819 1.00 97.69 89 GLN A C 1
ATOM 710 O O . GLN A 1 89 ? 17.320 4.335 -24.163 1.00 97.69 89 GLN A O 1
ATOM 715 N N . ALA A 1 90 ? 16.678 2.579 -22.923 1.00 96.00 90 ALA A N 1
ATOM 716 C CA . ALA A 1 90 ? 17.965 2.424 -22.245 1.00 96.00 90 ALA A CA 1
ATOM 717 C C . ALA A 1 90 ? 19.118 2.183 -23.237 1.00 96.00 90 ALA A C 1
ATOM 719 O O . ALA A 1 90 ? 20.199 2.754 -23.098 1.00 96.00 90 ALA A O 1
ATOM 720 N N . ASN A 1 91 ? 18.882 1.384 -24.282 1.00 94.75 91 ASN A N 1
ATOM 721 C CA . ASN A 1 91 ? 19.866 1.151 -25.338 1.00 94.75 91 ASN A CA 1
ATOM 722 C C . ASN A 1 91 ? 20.159 2.421 -26.149 1.00 94.75 91 ASN A C 1
ATOM 724 O O . ASN A 1 91 ? 21.313 2.683 -26.491 1.00 94.75 91 ASN A O 1
ATOM 728 N N . ALA A 1 92 ? 19.132 3.209 -26.471 1.00 94.31 92 ALA A N 1
ATOM 729 C CA . ALA A 1 92 ? 19.292 4.475 -27.181 1.00 94.31 92 ALA A CA 1
ATOM 730 C C . ALA A 1 92 ? 20.056 5.507 -26.335 1.00 94.31 92 ALA A C 1
ATOM 732 O O . ALA A 1 92 ? 20.990 6.141 -26.832 1.00 94.31 92 ALA A O 1
ATOM 733 N N . GLU A 1 93 ? 19.711 5.626 -25.052 1.00 94.88 93 GLU A N 1
ATOM 734 C CA . GLU A 1 93 ? 20.395 6.489 -24.086 1.00 94.88 93 GLU A CA 1
ATOM 735 C C . GLU A 1 93 ? 21.865 6.087 -23.933 1.00 94.88 93 GLU A C 1
ATOM 737 O O . GLU A 1 93 ? 22.751 6.936 -24.045 1.00 94.88 93 GLU A O 1
ATOM 742 N N . TYR A 1 94 ? 22.145 4.788 -23.788 1.00 93.69 94 TYR A N 1
ATOM 743 C CA . TYR A 1 94 ? 23.510 4.267 -23.741 1.00 93.69 94 TYR A CA 1
ATOM 744 C C . TYR A 1 94 ? 24.306 4.643 -24.993 1.00 93.69 94 TYR A C 1
ATOM 746 O O . TYR A 1 94 ? 25.378 5.236 -24.884 1.00 93.69 94 TYR A O 1
ATOM 754 N N . ARG A 1 95 ? 23.758 4.384 -26.188 1.00 90.88 95 ARG A N 1
ATOM 755 C CA . ARG A 1 95 ? 24.408 4.731 -27.463 1.00 90.88 95 ARG A CA 1
ATOM 756 C C . ARG A 1 95 ? 24.680 6.225 -27.588 1.00 90.88 95 ARG A C 1
ATOM 758 O O . ARG A 1 95 ? 25.723 6.606 -28.112 1.00 90.88 95 ARG A O 1
ATOM 765 N N . SER A 1 96 ? 23.762 7.067 -27.115 1.00 91.62 96 SER A N 1
ATOM 766 C CA . SER A 1 96 ? 23.953 8.517 -27.087 1.00 91.62 96 SER A CA 1
ATOM 767 C C . SER A 1 96 ? 25.114 8.910 -26.172 1.00 91.62 96 SER A C 1
ATOM 769 O O . SER A 1 96 ? 25.965 9.700 -26.577 1.00 91.62 96 SER A O 1
ATOM 771 N N . MET A 1 97 ? 25.187 8.334 -24.967 1.00 90.94 97 MET A N 1
ATOM 772 C CA . MET A 1 97 ? 26.270 8.600 -24.012 1.00 90.94 97 MET A CA 1
ATOM 773 C C . MET A 1 97 ? 27.634 8.125 -24.525 1.00 90.94 97 MET A C 1
ATOM 775 O O . MET A 1 97 ? 28.632 8.819 -24.348 1.00 90.94 97 MET A O 1
ATOM 779 N N . THR A 1 98 ? 27.696 6.967 -25.185 1.00 90.12 98 THR A N 1
ATOM 780 C CA . THR A 1 98 ? 28.958 6.383 -25.669 1.00 90.12 98 THR A CA 1
ATOM 781 C C . THR A 1 98 ? 29.359 6.846 -27.066 1.00 90.12 98 THR A C 1
ATOM 783 O O . THR A 1 98 ? 30.404 6.435 -27.566 1.00 90.12 98 THR A O 1
ATOM 786 N N . LYS A 1 99 ? 28.563 7.702 -27.713 1.00 85.25 99 LYS A N 1
ATOM 787 C CA . LYS A 1 99 ? 28.768 8.136 -29.102 1.00 85.25 99 LYS A CA 1
ATOM 788 C C . LYS A 1 99 ? 30.140 8.769 -29.354 1.00 85.25 99 LYS A C 1
ATOM 790 O O . LYS A 1 99 ? 30.676 8.625 -30.444 1.00 85.25 99 LYS A O 1
ATOM 795 N N . SER A 1 100 ? 30.700 9.468 -28.368 1.00 83.38 100 SER A N 1
ATOM 796 C CA . SER A 1 100 ? 32.015 10.120 -28.464 1.00 83.38 100 SER A CA 1
ATOM 797 C C . SER A 1 100 ? 33.196 9.173 -28.241 1.00 83.38 100 SER A C 1
ATOM 799 O O . SER A 1 100 ? 34.315 9.497 -28.627 1.00 83.38 100 SER A O 1
ATOM 801 N N . LEU A 1 101 ? 32.957 8.025 -27.604 1.00 84.62 101 LEU A N 1
ATOM 802 C CA . LEU A 1 101 ? 33.979 7.020 -27.303 1.00 84.62 101 LEU A CA 1
ATOM 803 C C . LEU A 1 101 ? 34.089 5.966 -28.409 1.00 84.62 101 LEU A C 1
ATOM 805 O O . LEU A 1 101 ? 35.093 5.260 -28.492 1.00 84.62 101 LEU A O 1
ATOM 809 N N . LEU A 1 102 ? 33.057 5.849 -29.247 1.00 75.25 102 LEU A N 1
ATOM 810 C CA . LEU A 1 102 ? 33.030 4.928 -30.371 1.00 75.25 102 LEU A CA 1
ATOM 811 C C . LEU A 1 102 ? 33.705 5.563 -31.598 1.00 75.25 102 LEU A C 1
ATOM 813 O O . LEU A 1 102 ? 33.490 6.746 -31.877 1.00 75.25 102 LEU A O 1
ATOM 817 N N . PRO A 1 103 ? 34.525 4.803 -32.348 1.00 75.25 103 PRO A N 1
ATOM 818 C CA . PRO A 1 103 ? 35.056 5.274 -33.619 1.00 75.25 103 PRO A CA 1
ATOM 819 C C . PRO A 1 103 ? 33.898 5.609 -34.575 1.00 75.25 103 PRO A C 1
ATOM 821 O O . PRO A 1 103 ? 32.856 4.957 -34.512 1.00 75.25 103 PRO A O 1
ATOM 824 N N . PRO A 1 104 ? 34.048 6.611 -35.460 1.00 65.69 104 PRO A N 1
ATOM 825 C CA . PRO A 1 104 ? 32.980 7.001 -36.371 1.00 65.69 104 PRO A CA 1
ATOM 826 C C . PRO A 1 104 ? 32.585 5.815 -37.258 1.00 65.69 104 PRO A C 1
ATOM 828 O O . PRO A 1 104 ? 33.405 5.303 -38.027 1.00 65.69 104 PRO A O 1
ATOM 831 N N . ASP A 1 105 ? 31.326 5.389 -37.143 1.00 62.47 105 ASP A N 1
ATOM 832 C CA . ASP A 1 105 ? 30.744 4.359 -37.997 1.00 62.47 105 ASP A CA 1
ATOM 833 C C . ASP A 1 105 ? 30.814 4.831 -39.453 1.00 62.47 105 ASP A C 1
ATOM 835 O O . ASP A 1 105 ? 30.205 5.826 -39.845 1.00 62.47 105 ASP A O 1
ATOM 839 N N . LYS A 1 106 ? 31.583 4.116 -40.281 1.00 59.12 106 LYS A N 1
ATOM 840 C CA . LYS A 1 106 ? 31.760 4.430 -41.711 1.00 59.12 106 LYS A CA 1
ATOM 841 C C . LYS A 1 106 ? 30.530 4.082 -42.560 1.00 59.12 106 LYS A C 1
ATOM 843 O O . LYS A 1 106 ? 30.552 4.271 -43.771 1.00 59.12 106 LYS A O 1
ATOM 848 N N . SER A 1 107 ? 29.468 3.562 -41.951 1.00 59.69 107 SER A N 1
ATOM 849 C CA . SER A 1 107 ? 28.230 3.187 -42.624 1.00 59.69 107 SER A CA 1
ATOM 850 C C . SER A 1 107 ? 27.083 4.066 -42.140 1.00 59.69 107 SER A C 1
ATOM 852 O O . SER A 1 107 ? 26.610 3.901 -41.021 1.00 59.69 107 SER A O 1
ATOM 854 N N . ILE A 1 108 ? 26.668 4.969 -43.029 1.00 54.47 108 ILE A N 1
ATOM 855 C CA . ILE A 1 108 ? 25.360 5.625 -43.224 1.00 54.47 108 ILE A CA 1
ATOM 856 C C . ILE A 1 108 ? 25.640 7.083 -43.625 1.00 54.47 108 ILE A C 1
ATOM 858 O O . ILE A 1 108 ? 25.421 8.043 -42.892 1.00 54.47 108 ILE A O 1
ATOM 862 N N . SER A 1 109 ? 26.168 7.237 -44.839 1.00 52.78 109 SER A N 1
ATOM 863 C CA . SER A 1 109 ? 25.939 8.416 -45.667 1.00 52.78 109 SER A CA 1
ATOM 864 C C . SER A 1 109 ? 24.795 8.079 -46.625 1.00 52.78 109 SER A C 1
ATOM 866 O O . SER A 1 109 ? 25.017 7.728 -47.781 1.00 52.78 109 SER A O 1
ATOM 868 N N . SER A 1 110 ? 23.562 8.124 -46.143 1.00 45.66 110 SER A N 1
ATOM 869 C CA . SER A 1 110 ? 22.399 8.254 -47.017 1.00 45.66 110 SER A CA 1
ATOM 870 C C . SER A 1 110 ? 21.509 9.318 -46.408 1.00 45.66 110 SER A C 1
ATOM 872 O O . SER A 1 110 ? 21.179 9.257 -45.222 1.00 45.66 110 SER A O 1
ATOM 874 N N . LEU A 1 111 ? 21.255 10.337 -47.221 1.00 45.28 111 LEU A N 1
ATOM 875 C CA . LEU A 1 111 ? 20.552 11.562 -46.897 1.00 45.28 111 LEU A CA 1
ATOM 876 C C . LEU A 1 111 ? 19.300 11.318 -46.051 1.00 45.28 111 LEU A C 1
ATOM 878 O O . LEU A 1 111 ? 18.520 10.404 -46.305 1.00 45.28 111 LEU A O 1
ATOM 882 N N . ARG A 1 112 ? 19.092 12.207 -45.080 1.00 49.44 112 ARG A N 1
ATOM 883 C CA . ARG A 1 112 ? 17.759 12.489 -44.559 1.00 49.44 112 ARG A CA 1
ATOM 884 C C . ARG A 1 112 ? 16.960 13.100 -45.708 1.00 49.44 112 ARG A C 1
ATOM 886 O O . ARG A 1 112 ? 17.243 14.224 -46.106 1.00 49.44 112 ARG A O 1
ATOM 893 N N . GLU A 1 113 ? 16.023 12.348 -46.263 1.00 47.94 113 GLU A N 1
ATOM 894 C CA . GLU A 1 113 ? 14.911 12.924 -47.011 1.00 47.94 113 GLU A CA 1
ATOM 895 C C . GLU A 1 113 ? 13.853 13.306 -45.979 1.00 47.94 113 GLU A C 1
ATOM 897 O O . GLU A 1 113 ? 13.253 12.455 -45.318 1.00 47.94 113 GLU A O 1
ATOM 902 N N . ASP A 1 114 ? 13.719 14.612 -45.770 1.00 40.09 114 ASP A N 1
ATOM 903 C CA . ASP A 1 114 ? 12.740 15.217 -44.883 1.00 40.09 114 ASP A CA 1
ATOM 904 C C . ASP A 1 114 ? 11.326 14.893 -45.388 1.00 40.09 114 ASP A C 1
ATOM 906 O O . ASP A 1 114 ? 10.811 15.532 -46.302 1.00 40.09 114 ASP A O 1
ATOM 910 N N . THR A 1 115 ? 10.660 13.903 -44.793 1.00 46.66 115 THR A N 1
ATOM 911 C CA . THR A 1 115 ? 9.207 13.756 -44.933 1.00 46.66 115 THR A CA 1
ATOM 912 C C . THR A 1 115 ? 8.518 14.575 -43.847 1.00 46.66 115 THR A C 1
ATOM 914 O O . THR A 1 115 ? 8.080 14.038 -42.830 1.00 46.66 115 THR A O 1
ATOM 917 N N . SER A 1 116 ? 8.434 15.889 -44.054 1.00 42.47 116 SER A N 1
ATOM 918 C CA . SER A 1 116 ? 7.444 16.749 -43.407 1.00 42.47 116 SER A CA 1
ATOM 919 C C . SER A 1 116 ? 6.218 16.846 -44.317 1.00 42.47 116 SER A C 1
ATOM 921 O O . SER A 1 116 ? 6.194 17.590 -45.294 1.00 42.47 116 SER A O 1
ATOM 923 N N . PHE A 1 117 ? 5.186 16.063 -44.005 1.00 41.47 117 PHE A N 1
ATOM 924 C CA . PHE A 1 117 ? 3.845 16.267 -44.544 1.00 41.47 117 PHE A CA 1
ATOM 925 C C . PHE A 1 117 ? 2.996 16.924 -43.460 1.00 41.47 117 PHE A C 1
ATOM 927 O O . PHE A 1 117 ? 2.680 16.267 -42.478 1.00 41.47 117 PHE A O 1
ATOM 934 N N . ASP A 1 118 ? 2.639 18.194 -43.657 1.00 38.84 118 ASP A N 1
ATOM 935 C CA . ASP A 1 118 ? 1.458 18.818 -43.053 1.00 38.84 118 ASP A CA 1
ATOM 936 C C . ASP A 1 118 ? 1.011 20.034 -43.892 1.00 38.84 118 ASP A C 1
ATOM 938 O O . ASP A 1 118 ? 1.558 21.125 -43.776 1.00 38.84 118 ASP A O 1
ATOM 942 N N . GLY A 1 119 ? -0.022 19.824 -44.719 1.00 39.88 119 GLY A N 1
ATOM 943 C CA . GLY A 1 119 ? -1.077 20.810 -45.013 1.00 39.88 119 GLY A CA 1
ATOM 944 C C . GLY A 1 119 ? -0.803 21.974 -45.992 1.00 39.88 119 GLY A C 1
ATOM 945 O O . GLY A 1 119 ? 0.318 22.453 -46.112 1.00 39.88 119 GLY A O 1
ATOM 946 N N . PRO A 1 120 ? -1.836 22.462 -46.718 1.00 47.91 120 PRO A N 1
ATOM 947 C CA . PRO A 1 120 ? -1.659 23.297 -47.902 1.00 47.91 120 PRO A CA 1
ATOM 948 C C . PRO A 1 120 ? -1.598 24.793 -47.565 1.00 47.91 120 PRO A C 1
ATOM 950 O O . PRO A 1 120 ? -2.539 25.353 -47.002 1.00 47.91 120 PRO A O 1
ATOM 953 N N . SER A 1 121 ? -0.546 25.476 -48.010 1.00 36.34 121 SER A N 1
ATOM 954 C CA . SER A 1 121 ? -0.524 26.934 -48.125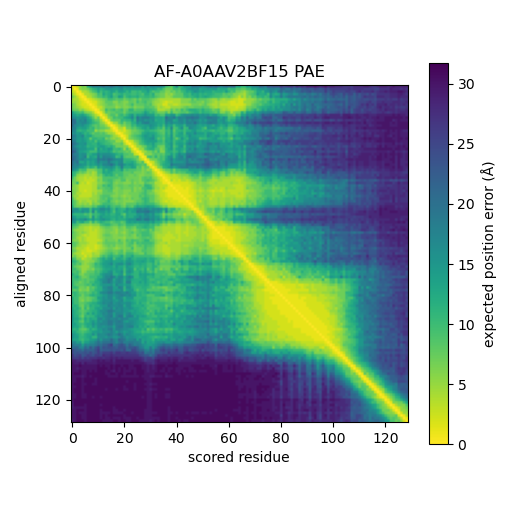 1.00 36.34 121 SER A CA 1
ATOM 955 C C . SER A 1 121 ? -0.548 27.327 -49.602 1.00 36.34 121 SER A C 1
ATOM 957 O O . SER A 1 121 ? 0.425 27.208 -50.341 1.00 36.34 121 SER A O 1
ATOM 959 N N . LEU A 1 122 ? -1.723 27.786 -50.037 1.00 49.19 122 LEU A N 1
ATOM 960 C CA . LEU A 1 122 ? -1.913 28.571 -51.252 1.00 49.19 122 LEU A CA 1
ATOM 961 C C . LEU A 1 122 ? -0.926 29.746 -51.254 1.00 49.19 122 LEU A C 1
ATOM 963 O O . LEU A 1 122 ? -1.166 30.731 -50.560 1.00 49.19 122 LEU A O 1
ATOM 967 N N . ILE A 1 123 ? 0.144 29.676 -52.049 1.00 49.44 123 ILE A N 1
ATOM 968 C CA . ILE A 1 123 ? 0.881 30.866 -52.482 1.00 49.44 123 ILE A CA 1
ATOM 969 C C . ILE A 1 123 ? 1.122 30.781 -53.992 1.00 49.44 123 ILE A C 1
ATOM 971 O O . ILE A 1 123 ? 1.711 29.852 -54.534 1.00 49.44 123 ILE A O 1
ATOM 975 N N . TYR A 1 124 ? 0.545 31.785 -54.633 1.00 44.41 124 TYR A N 1
ATOM 976 C CA . TYR A 1 124 ? 0.379 32.078 -56.045 1.00 44.41 124 TYR A CA 1
ATOM 977 C C . TYR A 1 124 ? 1.691 32.010 -56.855 1.00 44.41 124 TYR A C 1
ATOM 979 O 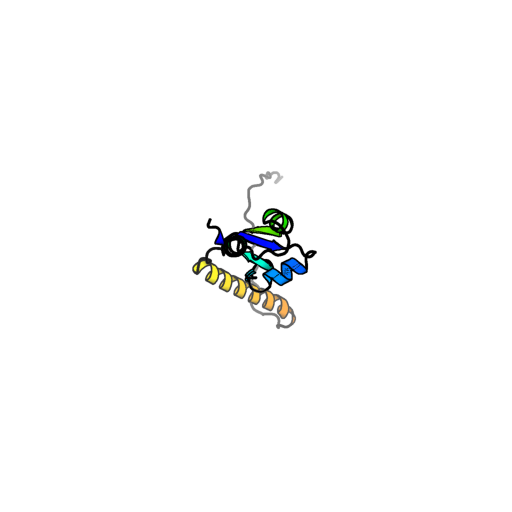O . TYR A 1 124 ? 2.675 32.659 -56.505 1.00 44.41 124 TYR A O 1
ATOM 987 N N . CYS A 1 125 ? 1.683 31.290 -57.982 1.00 41.22 125 CYS A N 1
ATOM 988 C CA . CYS A 1 125 ? 2.699 31.425 -59.027 1.00 41.22 125 CYS A CA 1
ATOM 989 C C . CYS A 1 125 ? 2.357 32.650 -59.886 1.00 41.22 125 CYS A C 1
ATOM 991 O O . CYS A 1 125 ? 1.299 32.699 -60.511 1.00 41.22 125 CYS A O 1
ATOM 993 N N . SER A 1 126 ? 3.244 33.643 -59.903 1.00 50.06 126 SER A N 1
ATOM 994 C CA . SER A 1 126 ? 3.156 34.799 -60.791 1.00 50.06 126 SER A CA 1
ATOM 995 C C . SER A 1 126 ? 4.558 35.271 -61.152 1.00 50.06 126 SER A C 1
ATOM 997 O O . SER A 1 126 ? 5.373 35.510 -60.266 1.00 50.06 126 SER A O 1
ATOM 999 N N . CYS A 1 127 ? 4.753 35.484 -62.453 1.00 37.50 127 CYS A N 1
ATOM 1000 C CA . CYS A 1 127 ? 5.889 36.130 -63.116 1.00 37.50 127 CYS A CA 1
ATOM 1001 C C . CYS A 1 127 ? 7.091 35.237 -63.476 1.00 37.50 127 CYS A C 1
ATOM 1003 O O . CYS A 1 127 ? 8.168 35.346 -62.898 1.00 37.50 127 CYS A O 1
ATOM 1005 N N . CYS A 1 128 ? 6.933 34.470 -64.561 1.00 40.72 128 CYS A N 1
ATOM 1006 C CA . CYS A 1 128 ? 7.867 34.628 -65.680 1.00 40.72 128 CYS A CA 1
ATOM 1007 C C . CYS A 1 128 ? 7.410 35.844 -66.499 1.00 40.72 128 CYS A C 1
ATOM 1009 O O . CYS A 1 128 ? 6.264 35.879 -66.949 1.00 40.72 128 CYS A O 1
ATOM 1011 N N . GLY A 1 129 ? 8.304 36.814 -66.662 1.00 38.38 129 GLY A N 1
ATOM 1012 C CA . GLY A 1 129 ? 8.223 37.945 -67.580 1.00 38.38 129 GLY A CA 1
ATOM 1013 C C . GLY A 1 129 ? 9.640 38.353 -67.935 1.00 38.38 129 GLY A C 1
ATOM 1014 O O . GLY A 1 129 ? 10.421 38.529 -66.974 1.00 38.38 129 GLY A O 1
#

Nearest PDB structures (foldseek):
  7evs-assembly2_B  TM=2.774E-01  e=3.404E+00  Homo sapiens

Solvent-accessible surface area (backbone atoms only — not comparable to full-atom values): 8446 Å² total; per-residue (Å²): 137,65,64,82,39,32,26,38,30,70,47,90,87,46,67,68,61,50,62,74,42,66,87,63,56,47,75,41,92,86,74,79,47,66,23,34,41,45,62,58,51,54,56,42,59,78,64,64,69,62,87,80,60,56,73,65,63,51,49,73,51,32,46,84,44,73,61,74,73,79,77,79,85,74,61,66,71,58,52,54,51,50,54,51,51,51,52,54,50,52,52,51,52,48,51,62,72,44,52,83,79,47,77,83,74,89,77,78,92,67,81,86,78,84,84,82,85,79,83,89,77,94,74,83,90,82,80,92,128